Protein AF-A0A7J7BYH6-F1 (afdb_monomer)

Organism: Tripterygium wilfordii (NCBI:txid458696)

InterPro domains:
  IPR012984 PROCT domain [PF08084] (19-98)
  IPR027652 Pre-mRNA-processing-splicing factor 8 [PTHR11140] (19-98)

Foldseek 3Di:
DPPPPVVVVVVVVVVVPPDPPDDDDDDDDDPPDDDFDKAWPPAAPACPQVVVPDDPPDDTDIDTDDHDDNPDCSNHVVVVVVVVVVVVVVVPDDPDPPPPDPVVVPPPD

Solvent-accessible surface area (backbone atoms only — not comparable to full-atom values): 7621 Å² total; per-residue (Å²): 141,85,88,58,64,70,60,53,50,51,51,50,48,56,68,72,62,65,70,72,94,68,82,94,76,94,83,83,90,70,89,89,63,85,84,86,53,72,29,49,62,73,62,64,86,54,45,82,74,43,55,88,78,64,56,96,84,67,85,77,54,72,37,82,42,81,76,75,60,88,87,35,64,81,32,37,56,66,77,60,54,60,59,63,67,51,55,74,71,59,67,68,78,69,92,73,90,75,84,82,52,80,72,80,62,80,77,81,124

Sequence (109 aa):
MNGDISTRTREAILMVTFQHIYEKVQIVLSDRFLGFYMVPDNGPWNYNSMGVTHTVSMKYGVKLGTPREYYNEDHRPTHFLEFSNLEEVEAAKVDRDDTFTWSDYSGLD

Mean predicted aligned error: 15.51 Å

Secondary structure (DSSP, 8-state):
--SSHHHHHHHHHHHH----SS--------SSS----EEESSS-S--GGGGGG--TT----EEE-PPPPTT-GGG-HHHHHHHHHHHHHH-S---------GGGSTT--

Radius of gyration: 30.81 Å; Cα contacts (8 Å, |Δi|>4): 51; chains: 1; bounding box: 42×99×59 Å

pLDDT: mean 78.64, std 16.54, range [48.16, 97.5]

Nearest PDB structures (foldseek):
  8c6j-assembly1_A  TM=8.254E-01  e=2.364E-06  Homo sapiens
  7os2-assembly1_J  TM=8.254E-01  e=4.604E-06  Homo sapiens
  8rc0-assembly1_A  TM=8.267E-01  e=4.604E-06  Homo sapiens
  7dvq-assembly1_A  TM=8.366E-01  e=5.624E-06  Homo sapiens
  5z56-assembly1_A  TM=8.380E-01  e=6.426E-06  Homo sapiens

Structure (mmCIF, N/CA/C/O backbone):
data_AF-A0A7J7BYH6-F1
#
_entry.id   AF-A0A7J7BYH6-F1
#
loop_
_atom_site.group_PDB
_atom_site.id
_atom_site.type_symbol
_atom_site.label_atom_id
_atom_site.label_alt_id
_atom_site.label_comp_id
_atom_site.label_asym_id
_atom_site.label_entity_id
_atom_site.label_seq_id
_atom_site.pdbx_PDB_ins_code
_atom_site.Cartn_x
_atom_site.Cartn_y
_atom_site.Cartn_z
_atom_site.occupancy
_atom_site.B_iso_or_equiv
_atom_site.auth_seq_id
_atom_site.auth_comp_id
_atom_site.auth_asym_id
_atom_site.auth_atom_id
_atom_site.pdbx_PDB_model_num
ATOM 1 N N . MET A 1 1 ? 8.019 50.203 28.376 1.00 49.44 1 MET A N 1
ATOM 2 C CA . MET A 1 1 ? 8.226 48.757 28.139 1.00 49.44 1 MET A CA 1
ATOM 3 C C . MET A 1 1 ? 6.866 48.053 28.034 1.00 49.44 1 MET A C 1
ATOM 5 O O . MET A 1 1 ? 6.546 47.231 28.874 1.00 49.44 1 MET A O 1
ATOM 9 N N . ASN A 1 2 ? 6.041 48.385 27.030 1.00 48.16 2 ASN A N 1
ATOM 10 C CA . ASN A 1 2 ? 4.643 47.905 26.941 1.00 48.16 2 ASN A CA 1
ATOM 11 C C . ASN A 1 2 ? 4.377 47.059 25.678 1.00 48.16 2 ASN A C 1
ATOM 13 O O . ASN A 1 2 ? 3.245 46.961 25.221 1.00 48.16 2 ASN A O 1
ATOM 17 N N . GLY A 1 3 ? 5.424 46.485 25.081 1.00 56.84 3 GLY A N 1
ATOM 18 C CA . GLY A 1 3 ? 5.367 45.871 23.752 1.00 56.84 3 GLY A CA 1
ATOM 19 C C . GLY A 1 3 ? 5.120 44.364 23.695 1.00 56.84 3 GLY A C 1
ATOM 20 O O . GLY A 1 3 ? 5.307 43.814 22.622 1.00 56.84 3 GLY A O 1
ATOM 21 N N . ASP A 1 4 ? 4.753 43.681 24.788 1.00 57.34 4 ASP A N 1
ATOM 22 C CA . ASP A 1 4 ? 4.905 42.211 24.800 1.00 57.34 4 ASP A CA 1
ATOM 23 C C . ASP A 1 4 ? 3.776 41.403 25.467 1.00 57.34 4 ASP A C 1
ATOM 25 O O . ASP A 1 4 ? 3.871 40.189 25.614 1.00 57.34 4 ASP A O 1
ATOM 29 N N . ILE A 1 5 ? 2.666 42.040 25.857 1.00 57.28 5 ILE A N 1
ATOM 30 C CA . I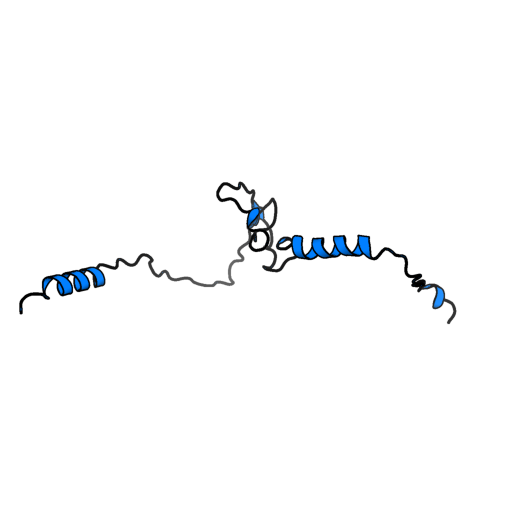LE A 1 5 ? 1.535 41.322 26.483 1.00 57.28 5 ILE A CA 1
ATOM 31 C C . ILE A 1 5 ? 0.570 40.772 25.418 1.00 57.28 5 ILE A C 1
ATOM 33 O O . ILE A 1 5 ? 0.087 39.650 25.539 1.00 57.28 5 ILE A O 1
ATOM 37 N N . SER A 1 6 ? 0.338 41.511 24.327 1.00 59.34 6 SER A N 1
ATOM 38 C CA . SER A 1 6 ? -0.559 41.096 23.232 1.00 59.34 6 SER A CA 1
ATOM 39 C C . SER A 1 6 ? -0.021 39.880 22.461 1.00 59.34 6 SER A C 1
ATOM 41 O O . SER A 1 6 ? -0.767 38.949 22.160 1.00 59.34 6 SER A O 1
ATOM 43 N N . THR A 1 7 ? 1.290 39.841 22.213 1.00 58.41 7 THR A N 1
ATOM 44 C CA . THR A 1 7 ? 1.972 38.759 21.486 1.00 58.41 7 THR A CA 1
ATOM 45 C C . THR A 1 7 ? 1.983 37.466 22.294 1.00 58.41 7 THR A C 1
ATOM 47 O O . THR A 1 7 ? 1.565 36.430 21.788 1.00 58.41 7 THR A O 1
ATOM 50 N N . ARG A 1 8 ? 2.323 37.540 23.589 1.00 58.75 8 ARG A N 1
ATOM 51 C CA . ARG A 1 8 ? 2.289 36.382 24.500 1.00 58.75 8 ARG A CA 1
ATOM 52 C C . ARG A 1 8 ? 0.883 35.836 24.712 1.00 58.75 8 ARG A C 1
ATOM 54 O O . ARG A 1 8 ? 0.711 34.629 24.812 1.00 58.75 8 ARG A O 1
ATOM 61 N N . THR A 1 9 ? -0.128 36.704 24.741 1.00 60.41 9 THR A N 1
ATOM 62 C CA . THR A 1 9 ? -1.529 36.270 24.858 1.00 60.41 9 THR A CA 1
ATOM 63 C C . THR A 1 9 ? -2.004 35.598 23.567 1.00 60.41 9 THR A C 1
ATOM 65 O O . THR A 1 9 ? -2.715 34.602 23.627 1.00 60.41 9 THR A O 1
ATOM 68 N N . ARG A 1 10 ? -1.568 36.075 22.393 1.00 58.84 10 ARG A N 1
ATOM 69 C CA . ARG A 1 10 ? -1.850 35.426 21.102 1.00 58.84 10 ARG A CA 1
ATOM 70 C C . ARG A 1 10 ? -1.146 34.081 20.944 1.00 58.84 10 ARG A C 1
ATOM 72 O O . ARG A 1 10 ? -1.795 33.143 20.498 1.00 58.84 10 ARG A O 1
ATOM 79 N N . GLU A 1 11 ? 0.122 33.970 21.335 1.00 60.09 11 GLU A N 1
ATOM 80 C CA . GLU A 1 11 ? 0.848 32.692 21.326 1.00 60.09 11 GLU A CA 1
ATOM 81 C C . GLU A 1 11 ? 0.272 31.705 22.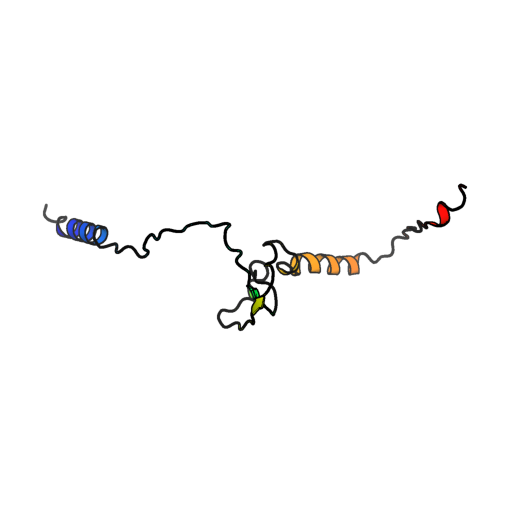346 1.00 60.09 11 GLU A C 1
ATOM 83 O O . GLU A 1 11 ? 0.075 30.541 22.014 1.00 60.09 11 GLU A O 1
ATOM 88 N N . ALA A 1 12 ? -0.099 32.165 23.545 1.00 57.00 12 ALA A N 1
ATOM 89 C CA . ALA A 1 12 ? -0.766 31.326 24.538 1.00 57.00 12 ALA A CA 1
ATOM 90 C C . ALA A 1 12 ? -2.151 30.855 24.062 1.00 57.00 12 ALA A C 1
ATOM 92 O O . ALA A 1 12 ? -2.485 29.689 24.240 1.00 57.00 12 ALA A O 1
ATOM 93 N N . ILE A 1 13 ? -2.941 31.712 23.401 1.00 57.31 13 ILE A N 1
ATOM 94 C CA . ILE A 1 13 ? -4.221 31.307 22.796 1.00 57.31 13 ILE A CA 1
ATOM 95 C C . ILE A 1 13 ? -3.989 30.299 21.662 1.00 57.31 13 ILE A C 1
ATOM 97 O 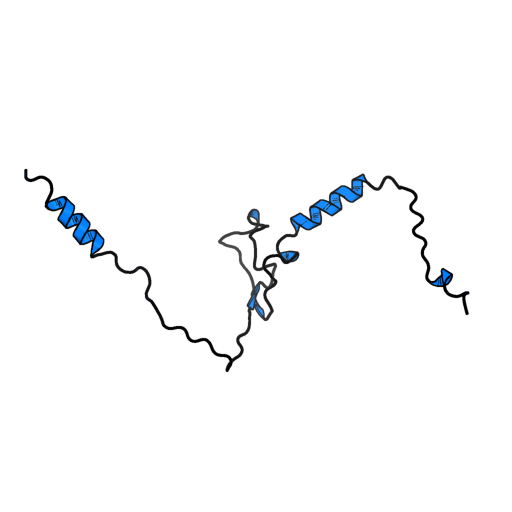O . ILE A 1 13 ? -4.684 29.293 21.630 1.00 57.31 13 ILE A O 1
ATOM 101 N N . LEU A 1 14 ? -2.989 30.503 20.797 1.00 58.47 14 LEU A N 1
ATOM 102 C CA . LEU A 1 14 ? -2.597 29.548 19.746 1.00 58.47 14 LEU A CA 1
ATOM 103 C C . LEU A 1 14 ? -2.126 28.196 20.304 1.00 58.47 14 LEU A C 1
ATOM 105 O O . LEU A 1 14 ? -2.416 27.160 19.710 1.00 58.47 14 LEU A O 1
ATOM 109 N N . MET A 1 15 ? -1.435 28.188 21.447 1.00 57.91 15 MET A N 1
ATOM 110 C CA . MET A 1 15 ? -1.036 26.952 22.130 1.00 57.91 15 MET A CA 1
ATOM 111 C C . MET A 1 15 ? -2.214 26.247 22.815 1.00 57.91 15 MET A C 1
ATOM 113 O O . MET A 1 15 ? -2.200 25.024 22.932 1.00 57.91 15 MET A O 1
ATOM 117 N N . VAL A 1 16 ? -3.247 26.987 23.232 1.00 59.09 16 VAL A N 1
ATOM 118 C CA . VAL A 1 16 ? -4.453 26.435 23.877 1.00 59.09 16 VAL A CA 1
ATOM 119 C C . VAL A 1 16 ? -5.517 26.004 22.853 1.00 59.09 16 VAL A C 1
ATOM 121 O O . VAL A 1 16 ? -6.318 25.122 23.150 1.00 59.09 16 VAL A O 1
ATOM 124 N N . THR A 1 17 ? -5.513 26.550 21.631 1.00 55.94 17 THR A N 1
ATOM 125 C CA . THR A 1 17 ? -6.475 26.215 20.561 1.00 55.94 17 THR A CA 1
ATOM 126 C C . THR A 1 17 ? -5.936 25.264 19.491 1.00 55.94 17 THR A C 1
ATOM 128 O O . THR A 1 17 ? -6.559 25.133 18.434 1.00 55.94 17 THR A O 1
ATOM 131 N N . PHE A 1 18 ? -4.840 24.536 19.744 1.00 57.84 18 PHE A N 1
ATOM 132 C CA . PHE A 1 18 ? -4.471 23.399 18.894 1.00 57.84 18 PHE A CA 1
ATOM 133 C C . PHE A 1 18 ? -5.442 22.234 19.147 1.00 57.84 18 PHE A C 1
ATOM 135 O O . PHE A 1 18 ? -5.164 21.267 19.864 1.00 57.84 18 PHE A O 1
ATOM 142 N N . GLN A 1 19 ? -6.638 22.378 18.575 1.00 61.91 19 GLN A N 1
ATOM 143 C CA . GLN A 1 19 ? -7.645 21.340 18.469 1.00 61.91 19 GLN A CA 1
ATOM 144 C C . GLN A 1 19 ?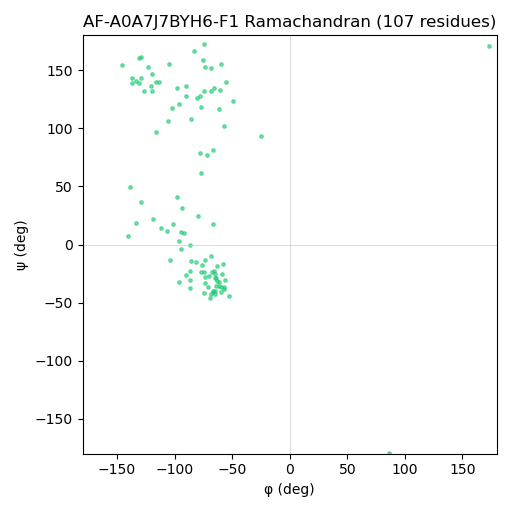 -6.953 20.093 17.920 1.00 61.91 19 GLN A C 1
ATOM 146 O O . GLN A 1 19 ? -6.309 20.139 16.872 1.00 61.91 19 GLN A O 1
ATOM 151 N N . HIS A 1 20 ? -7.036 18.988 18.652 1.00 68.00 20 HIS A N 1
ATOM 152 C CA . HIS A 1 20 ? -6.422 17.747 18.210 1.00 68.00 20 HIS A CA 1
ATOM 153 C C . HIS A 1 20 ? -7.070 17.333 16.881 1.00 68.00 20 HIS A C 1
ATOM 155 O O . HIS A 1 20 ? -8.271 17.086 16.819 1.00 68.00 20 HIS A O 1
ATOM 161 N N . ILE A 1 21 ? -6.272 17.292 15.809 1.00 86.38 21 ILE A N 1
ATOM 162 C CA . ILE A 1 21 ? -6.706 16.933 14.442 1.00 86.38 21 ILE A CA 1
ATOM 163 C C . ILE A 1 21 ? -7.093 15.437 14.361 1.00 86.38 21 ILE A C 1
ATOM 165 O O . ILE A 1 21 ? -7.661 14.979 13.374 1.00 86.38 21 ILE A O 1
ATOM 169 N N . TYR A 1 22 ? -6.803 14.669 15.414 1.00 87.62 22 TYR A N 1
ATOM 170 C CA . TYR A 1 22 ? -7.082 13.245 15.539 1.00 87.62 22 TYR A CA 1
ATOM 171 C C . TYR A 1 22 ? -7.430 12.881 16.988 1.00 87.62 22 TYR A C 1
ATOM 173 O O . TYR A 1 22 ? -6.979 13.527 17.935 1.00 87.62 22 TYR A O 1
ATOM 181 N N . GLU A 1 23 ? -8.193 11.804 17.158 1.00 90.38 23 GLU A N 1
ATOM 182 C CA . GLU A 1 23 ? -8.593 11.260 18.457 1.00 90.38 23 GLU A CA 1
ATOM 183 C C . GLU A 1 23 ? -7.999 9.858 18.646 1.00 90.38 23 GLU A C 1
ATOM 185 O O . GLU A 1 23 ? -7.934 9.061 17.708 1.00 90.38 23 GLU A O 1
ATOM 190 N N . LYS A 1 24 ? -7.535 9.547 19.863 1.00 90.56 24 LYS A N 1
ATOM 191 C CA . LYS A 1 24 ? -7.033 8.208 20.190 1.00 90.56 24 LYS A CA 1
ATOM 192 C C . LYS A 1 24 ? -8.208 7.265 20.427 1.00 90.56 24 LYS A C 1
ATOM 194 O O . LYS A 1 24 ? -9.040 7.528 21.286 1.00 90.56 24 LYS A O 1
ATOM 199 N N . VAL A 1 25 ? -8.209 6.130 19.736 1.00 94.94 25 VAL A N 1
ATOM 200 C CA . VAL A 1 25 ? -9.216 5.072 19.887 1.00 94.94 25 VAL A CA 1
ATOM 201 C C . VAL A 1 25 ? -8.533 3.774 20.317 1.00 94.94 25 VAL A C 1
ATOM 203 O O . VAL A 1 25 ? -7.388 3.508 19.950 1.00 94.94 25 VAL A O 1
ATOM 206 N N . GLN A 1 26 ? -9.225 2.965 21.118 1.00 95.94 26 GLN A N 1
ATOM 207 C CA . GLN A 1 26 ? -8.745 1.649 21.533 1.00 95.94 26 GLN A CA 1
ATOM 208 C C . GLN A 1 26 ? -8.861 0.636 20.384 1.00 95.94 26 GLN A C 1
ATOM 210 O O . GLN A 1 26 ? -9.919 0.499 19.776 1.00 95.94 26 GLN A O 1
ATOM 215 N N . ILE A 1 27 ? -7.790 -0.119 20.131 1.00 96.75 27 ILE A N 1
ATOM 216 C CA . ILE A 1 27 ? -7.750 -1.218 19.155 1.00 96.75 27 ILE A CA 1
ATOM 217 C C . ILE A 1 27 ? -7.392 -2.508 19.897 1.00 96.75 27 ILE A C 1
ATOM 219 O O . ILE A 1 27 ? -6.498 -2.510 20.744 1.00 96.75 27 ILE A O 1
ATOM 223 N N . VAL A 1 28 ? -8.091 -3.602 19.584 1.00 97.00 28 VAL A N 1
ATOM 224 C CA . VAL A 1 28 ? -7.855 -4.934 20.161 1.00 97.00 28 VAL A CA 1
ATOM 225 C C . VAL A 1 28 ? -7.490 -5.903 19.042 1.00 97.00 28 VAL A C 1
ATOM 227 O O . VAL A 1 28 ? -8.169 -5.956 18.020 1.00 97.00 28 VAL A O 1
ATOM 230 N N . LEU A 1 29 ? -6.426 -6.679 19.245 1.00 96.44 29 LEU A N 1
ATOM 231 C CA . LEU A 1 29 ? -6.035 -7.764 18.349 1.00 96.44 29 LEU A CA 1
ATOM 232 C C . LEU A 1 29 ? -6.718 -9.058 18.794 1.00 96.44 29 LEU A C 1
ATOM 234 O O . LEU A 1 29 ? -6.770 -9.356 19.988 1.00 96.44 29 LEU A O 1
ATOM 238 N N . SER A 1 30 ? -7.250 -9.816 17.840 1.00 96.56 30 SER A N 1
ATOM 239 C CA . SER A 1 30 ? -7.938 -11.073 18.114 1.00 96.56 30 SER A CA 1
ATOM 240 C C . SER A 1 30 ? -7.532 -12.144 17.114 1.00 96.56 30 SER A C 1
ATOM 242 O O . SER A 1 30 ? -7.438 -11.884 15.920 1.00 96.56 30 SER A O 1
ATOM 244 N N . ASP A 1 31 ? -7.342 -13.350 17.629 1.00 96.62 31 ASP A N 1
ATOM 245 C CA . ASP A 1 31 ? -7.140 -14.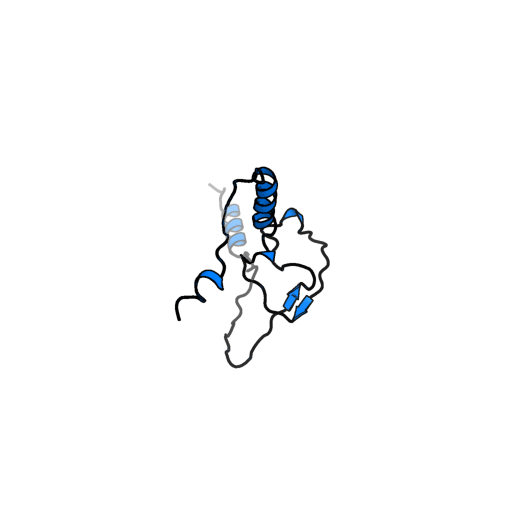602 16.901 1.00 96.62 31 ASP A CA 1
ATOM 246 C C . ASP A 1 31 ? -8.451 -15.389 16.703 1.00 96.62 31 ASP A C 1
ATOM 248 O O . ASP A 1 31 ? -8.463 -16.427 16.046 1.00 96.62 31 ASP A O 1
ATOM 252 N N . ARG A 1 32 ? -9.573 -14.903 17.256 1.00 97.25 32 ARG A N 1
ATOM 253 C CA . ARG A 1 32 ? -10.870 -15.604 17.235 1.00 97.25 32 ARG A CA 1
ATOM 254 C C . ARG A 1 32 ? -11.561 -15.572 15.876 1.00 97.25 32 ARG A C 1
ATOM 256 O O . ARG A 1 32 ? -12.416 -16.412 15.612 1.00 97.25 32 ARG A O 1
ATOM 263 N N . PHE A 1 33 ? -11.230 -14.591 15.042 1.00 95.56 33 PHE A N 1
ATOM 264 C CA . PHE A 1 33 ? -11.828 -14.398 13.726 1.00 95.56 33 PHE A CA 1
ATOM 265 C C . PHE A 1 33 ? -10.731 -14.197 12.689 1.00 95.56 33 PHE A C 1
ATOM 267 O O . PHE A 1 33 ? -9.768 -13.473 12.936 1.00 95.56 33 PHE A O 1
ATOM 274 N N . LEU A 1 34 ? -10.901 -14.805 11.515 1.00 95.19 34 LEU A N 1
ATOM 275 C CA . LEU A 1 34 ? -10.013 -14.588 10.380 1.00 95.19 34 LEU A CA 1
ATOM 276 C C . LEU A 1 34 ? -10.620 -13.532 9.458 1.00 95.19 34 LEU A C 1
ATOM 278 O O . LEU A 1 34 ? -11.723 -13.702 8.938 1.00 95.19 34 LEU A O 1
ATOM 282 N N . GLY A 1 35 ? -9.881 -12.444 9.256 1.00 95.50 35 GLY A N 1
ATOM 283 C CA . GLY A 1 35 ? -10.160 -11.494 8.187 1.00 95.50 35 GLY A CA 1
ATOM 284 C C . GLY A 1 35 ? -9.758 -12.052 6.821 1.00 95.50 35 GLY A C 1
ATOM 285 O O . GLY A 1 35 ? -9.107 -13.090 6.711 1.00 95.50 35 GLY A O 1
ATOM 286 N N . PHE A 1 36 ? -10.121 -11.328 5.770 1.00 96.56 36 PHE A N 1
ATOM 287 C CA . PHE A 1 36 ? -9.692 -11.609 4.406 1.00 96.56 36 PHE A CA 1
ATOM 288 C C . PHE A 1 36 ? -9.127 -10.342 3.769 1.00 96.56 36 PHE A C 1
ATOM 290 O O . PHE A 1 36 ? -9.393 -9.227 4.220 1.00 96.56 36 PHE A O 1
ATOM 297 N N . TYR A 1 37 ? -8.361 -10.529 2.699 1.00 97.50 37 TYR A N 1
ATOM 298 C CA . TYR A 1 37 ? -7.813 -9.438 1.911 1.00 97.50 37 TYR A CA 1
ATOM 299 C C . TYR A 1 37 ? -8.559 -9.284 0.592 1.00 97.50 37 TYR A C 1
ATOM 301 O O . TYR A 1 37 ? -9.167 -10.213 0.050 1.00 97.50 37 TYR A O 1
ATOM 309 N N . MET A 1 38 ? -8.483 -8.067 0.082 1.00 96.69 38 MET A N 1
ATOM 310 C CA . MET A 1 38 ? -9.000 -7.673 -1.207 1.00 96.69 38 MET A CA 1
ATOM 311 C C . MET A 1 38 ? -7.866 -7.004 -1.977 1.00 96.69 38 MET A C 1
ATOM 313 O O . MET A 1 38 ? -7.154 -6.162 -1.428 1.00 96.69 38 MET A O 1
ATOM 317 N N . VAL A 1 39 ? -7.681 -7.403 -3.230 1.00 96.69 39 VAL A N 1
ATOM 318 C CA . VAL A 1 39 ? -6.601 -6.930 -4.101 1.00 96.69 39 VAL A CA 1
ATOM 319 C C . VAL A 1 39 ? -7.186 -6.320 -5.373 1.00 96.69 39 VAL A C 1
ATOM 321 O O . VAL A 1 39 ? -8.289 -6.711 -5.772 1.00 96.69 39 VAL A O 1
ATOM 324 N N . PRO A 1 40 ? -6.490 -5.374 -6.026 1.00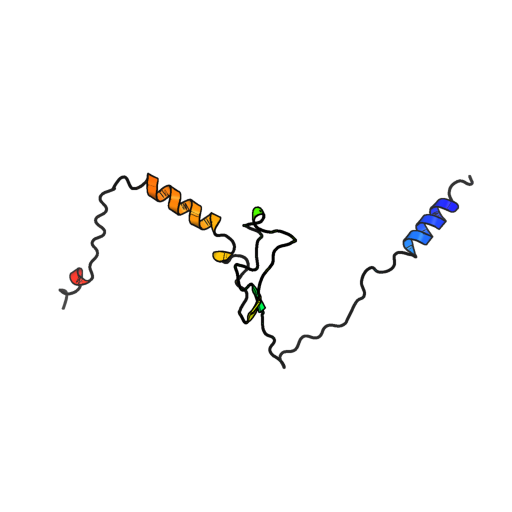 96.31 40 PRO A N 1
ATOM 325 C CA . PRO A 1 40 ? -6.923 -4.854 -7.316 1.00 96.31 40 PRO A CA 1
ATOM 326 C C . PRO A 1 40 ? -7.109 -5.987 -8.329 1.00 96.31 40 PRO A C 1
ATOM 328 O O . PRO A 1 40 ? -6.338 -6.949 -8.362 1.00 96.31 40 PRO A O 1
ATOM 331 N N . ASP A 1 41 ? -8.157 -5.896 -9.143 1.00 93.94 41 ASP A N 1
ATOM 332 C CA . ASP A 1 41 ? -8.416 -6.906 -10.170 1.00 93.94 41 ASP A CA 1
ATOM 333 C C . ASP A 1 41 ? -7.444 -6.763 -11.349 1.00 93.94 41 ASP A C 1
ATOM 335 O O . ASP A 1 41 ? -6.869 -7.751 -11.812 1.00 93.94 41 ASP A O 1
ATOM 339 N N . ASN A 1 42 ? -7.199 -5.510 -11.747 1.00 84.56 42 ASN A N 1
ATOM 340 C CA . ASN A 1 42 ? -6.265 -5.131 -12.797 1.00 84.56 42 ASN A CA 1
ATOM 341 C C . ASN A 1 42 ? -4.994 -4.524 -12.199 1.00 84.56 42 ASN A C 1
ATOM 343 O O . ASN A 1 42 ? -4.981 -3.366 -11.779 1.00 84.56 42 ASN A O 1
ATOM 347 N N . GLY A 1 43 ? -3.919 -5.306 -12.238 1.00 85.62 43 GLY A N 1
ATOM 348 C CA . GLY A 1 43 ? -2.578 -4.851 -11.901 1.00 85.62 43 GLY A CA 1
ATOM 349 C C . GLY A 1 43 ? -2.237 -4.919 -10.410 1.00 85.62 43 GLY A C 1
ATOM 350 O O . GLY A 1 43 ? -3.030 -5.377 -9.584 1.00 85.62 43 GLY A O 1
ATOM 351 N N . PRO A 1 44 ? -1.015 -4.503 -10.063 1.00 92.75 44 PRO A N 1
ATOM 352 C CA . PRO A 1 44 ? -0.528 -4.563 -8.699 1.00 92.75 44 PRO A CA 1
ATOM 353 C C . PRO A 1 44 ? -1.138 -3.473 -7.823 1.00 92.75 44 PRO A C 1
ATOM 355 O O . PRO A 1 44 ? -1.572 -2.427 -8.297 1.00 92.75 44 PRO A O 1
ATOM 358 N N . TRP A 1 45 ? -1.121 -3.693 -6.511 1.00 94.44 45 TRP A N 1
ATOM 359 C CA . TRP A 1 45 ? -1.508 -2.659 -5.550 1.00 94.44 45 TRP A CA 1
ATOM 360 C C . TRP A 1 45 ? -0.402 -1.613 -5.348 1.00 94.44 45 TRP A C 1
ATOM 362 O O . TRP A 1 45 ? -0.687 -0.486 -4.948 1.00 94.44 45 TRP A O 1
ATOM 372 N N . ASN A 1 46 ? 0.856 -1.974 -5.621 1.00 95.38 46 ASN A N 1
ATOM 373 C CA . ASN A 1 46 ? 2.018 -1.123 -5.402 1.00 95.38 46 ASN A CA 1
ATOM 374 C C . ASN A 1 46 ? 2.512 -0.498 -6.713 1.00 95.38 46 ASN A C 1
ATOM 376 O O . ASN A 1 46 ? 2.993 -1.198 -7.601 1.00 95.38 46 ASN A O 1
ATOM 380 N N . TYR A 1 47 ? 2.463 0.832 -6.784 1.00 93.69 47 TYR A N 1
ATOM 381 C CA . TYR A 1 47 ? 2.928 1.620 -7.928 1.00 93.69 47 TYR A CA 1
ATOM 382 C C . TYR A 1 47 ? 4.245 2.365 -7.660 1.00 93.69 47 TYR A C 1
ATOM 384 O O . TYR A 1 47 ? 4.640 3.207 -8.462 1.00 93.69 47 TYR A O 1
ATOM 392 N N . ASN A 1 48 ? 4.959 2.075 -6.565 1.00 93.50 48 ASN A N 1
ATOM 393 C CA . ASN A 1 48 ? 6.155 2.834 -6.182 1.00 93.50 48 ASN A CA 1
ATOM 394 C C . ASN A 1 48 ? 7.262 2.807 -7.256 1.00 93.50 48 ASN A C 1
ATOM 396 O O . ASN A 1 48 ? 7.854 3.839 -7.553 1.00 93.50 48 ASN A O 1
ATOM 400 N N . SER A 1 49 ? 7.498 1.656 -7.896 1.00 88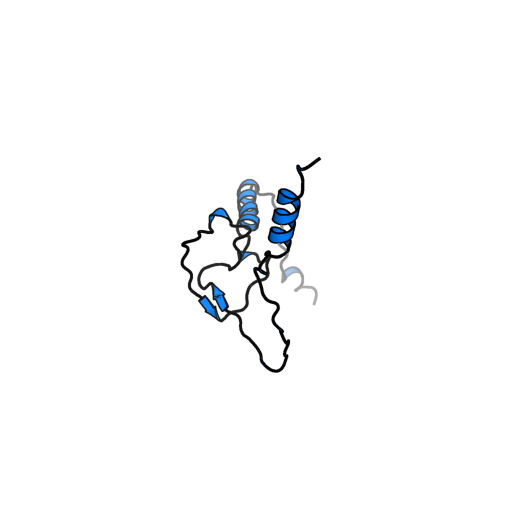.00 49 SER A N 1
ATOM 401 C CA . SER A 1 49 ? 8.462 1.529 -9.006 1.00 88.00 49 SER A CA 1
ATOM 402 C C . SER A 1 49 ? 7.862 1.849 -10.385 1.00 88.00 49 SER A C 1
ATOM 404 O O . SER A 1 49 ? 8.570 1.792 -11.385 1.00 88.00 49 SER A O 1
ATOM 406 N N . MET A 1 50 ? 6.572 2.197 -10.450 1.00 88.94 50 MET A N 1
ATOM 407 C CA . MET A 1 50 ? 5.827 2.534 -11.672 1.00 88.94 50 MET A CA 1
ATOM 408 C C . MET A 1 50 ? 5.084 3.871 -11.520 1.00 88.94 50 MET A C 1
ATOM 410 O O . MET A 1 50 ? 3.971 4.036 -12.022 1.00 88.94 50 MET A O 1
ATOM 414 N N . GLY A 1 51 ? 5.689 4.840 -10.825 1.00 85.94 51 GLY A N 1
ATOM 415 C CA . GLY A 1 51 ? 5.007 6.062 -10.378 1.00 85.94 51 GLY A CA 1
ATOM 416 C C . GLY A 1 51 ? 4.333 6.879 -11.488 1.00 85.94 51 GLY A C 1
ATOM 417 O O . GLY A 1 51 ? 3.282 7.464 -11.256 1.00 85.94 51 GLY A O 1
ATOM 418 N N . VAL A 1 52 ? 4.873 6.856 -12.713 1.00 88.00 52 VAL A N 1
ATOM 419 C CA . VAL A 1 52 ? 4.296 7.552 -13.885 1.00 88.00 52 VAL A CA 1
ATOM 420 C C . VAL A 1 52 ? 2.927 6.989 -14.286 1.00 88.00 52 VAL A C 1
ATOM 422 O O . VAL A 1 52 ? 2.091 7.713 -14.819 1.00 88.00 52 VAL A O 1
ATOM 425 N N . THR A 1 53 ? 2.677 5.704 -14.029 1.00 87.56 53 THR A N 1
ATOM 426 C CA . THR A 1 53 ? 1.416 5.039 -14.401 1.00 87.56 53 THR A CA 1
ATOM 427 C C . THR A 1 53 ? 0.287 5.297 -13.399 1.00 87.56 53 THR A C 1
ATOM 429 O O . THR A 1 53 ? -0.882 5.089 -13.723 1.00 87.56 53 THR A O 1
ATOM 432 N N . HIS A 1 54 ? 0.606 5.790 -12.197 1.00 92.06 54 HIS A N 1
ATOM 433 C CA . HIS A 1 54 ? -0.389 6.082 -11.174 1.00 92.06 54 HIS A CA 1
ATOM 434 C C . HIS A 1 54 ? -1.074 7.429 -11.435 1.00 92.06 54 HIS A C 1
ATOM 436 O O . HIS A 1 54 ? -0.431 8.476 -11.519 1.00 92.06 54 HIS A O 1
ATOM 442 N N . THR A 1 55 ? -2.406 7.418 -11.496 1.00 92.00 55 THR A N 1
ATOM 443 C CA . THR A 1 55 ? -3.220 8.627 -11.676 1.00 92.00 55 THR A CA 1
ATOM 444 C C . THR A 1 55 ? -4.324 8.699 -10.625 1.00 92.00 55 THR A C 1
ATOM 446 O O . THR A 1 55 ? -4.912 7.689 -10.249 1.00 92.00 55 THR A O 1
ATOM 449 N N . VAL A 1 56 ? -4.636 9.911 -10.152 1.00 92.62 56 VAL A N 1
ATOM 450 C CA . VAL A 1 56 ? -5.635 10.132 -9.084 1.00 92.62 56 VAL A CA 1
ATOM 451 C C . VAL A 1 56 ? -7.041 9.690 -9.508 1.00 92.62 56 VAL A C 1
ATOM 453 O O . VAL A 1 56 ? -7.830 9.243 -8.683 1.00 92.62 56 VAL A O 1
ATOM 456 N N . SER A 1 57 ? -7.360 9.798 -10.798 1.00 93.69 57 SER A N 1
ATOM 457 C CA . SER A 1 57 ? -8.659 9.430 -11.371 1.00 93.69 57 SER A CA 1
ATOM 458 C C . SER A 1 57 ? -8.725 7.984 -11.883 1.00 93.69 57 SER A C 1
ATOM 460 O O . SER A 1 57 ? -9.698 7.618 -12.551 1.00 93.69 57 SER A O 1
ATOM 462 N N . MET A 1 58 ? -7.713 7.158 -11.592 1.00 92.12 58 MET A N 1
ATOM 463 C CA . MET A 1 58 ? -7.657 5.764 -12.026 1.00 92.12 58 MET A CA 1
ATOM 464 C C . MET A 1 58 ? -8.839 4.961 -11.471 1.00 92.12 58 MET A C 1
ATOM 466 O O . MET A 1 58 ? -9.145 5.004 -10.280 1.00 92.12 58 MET A O 1
ATOM 470 N N . LYS A 1 59 ? -9.487 4.181 -12.340 1.00 92.75 59 LYS A N 1
ATOM 471 C CA . LYS A 1 59 ? -10.534 3.231 -11.949 1.00 92.75 59 LYS A CA 1
ATOM 472 C C . LYS A 1 59 ? -9.930 1.840 -11.825 1.00 92.75 59 LYS A C 1
ATOM 474 O O . LYS A 1 59 ? -9.212 1.407 -12.720 1.00 92.75 59 LYS A O 1
ATOM 479 N N . TYR A 1 60 ? -10.265 1.135 -10.752 1.00 93.88 60 TYR A N 1
ATOM 480 C CA . TYR A 1 60 ? -9.838 -0.241 -10.524 1.00 93.88 60 TYR A CA 1
ATOM 481 C C . TYR A 1 60 ? -11.003 -1.076 -9.990 1.00 93.88 60 TYR A C 1
ATOM 483 O O . TYR A 1 60 ? -11.839 -0.590 -9.227 1.00 93.88 60 TYR A O 1
ATOM 491 N N . GLY A 1 61 ? -11.067 -2.332 -10.428 1.00 95.31 61 GLY A N 1
ATOM 492 C CA . GLY A 1 61 ? -11.886 -3.360 -9.789 1.00 95.31 61 GLY A CA 1
ATOM 493 C C . GLY A 1 61 ? -11.147 -3.964 -8.598 1.00 95.31 61 GLY A C 1
ATOM 494 O O . GLY A 1 61 ? -9.939 -3.773 -8.449 1.00 95.31 61 GLY A O 1
ATOM 495 N N . VAL A 1 62 ? -11.860 -4.710 -7.760 1.00 96.88 62 VAL A N 1
ATOM 496 C CA . VAL A 1 62 ? -11.298 -5.386 -6.588 1.00 96.88 62 VAL A CA 1
ATOM 497 C C . VAL A 1 62 ? -11.806 -6.823 -6.552 1.00 96.88 62 VAL A C 1
ATOM 499 O O . VAL A 1 62 ? -12.978 -7.072 -6.832 1.00 96.88 62 VAL A O 1
ATOM 502 N N . LYS A 1 63 ? -10.932 -7.760 -6.183 1.00 96.38 63 LYS A N 1
ATOM 503 C CA . LYS A 1 63 ? -11.251 -9.181 -5.995 1.00 96.38 63 LYS A CA 1
ATOM 504 C C . LYS A 1 63 ? -10.715 -9.700 -4.665 1.00 96.38 63 LYS A C 1
ATOM 506 O O . LYS A 1 63 ? -9.803 -9.118 -4.081 1.00 96.38 63 LYS A O 1
ATOM 511 N N . LEU A 1 64 ? -11.264 -10.818 -4.196 1.00 97.25 64 LEU A N 1
ATOM 512 C CA . LEU A 1 64 ? -10.697 -11.556 -3.068 1.00 97.25 64 LEU A CA 1
ATOM 513 C C . LEU A 1 64 ? -9.357 -12.171 -3.478 1.00 97.25 64 LEU A C 1
ATOM 515 O O . LEU A 1 64 ? -9.254 -12.794 -4.535 1.00 97.25 64 LEU A O 1
ATOM 519 N N . GLY A 1 65 ? -8.336 -12.003 -2.644 1.00 95.50 65 GLY A N 1
ATOM 520 C CA . GLY A 1 65 ? -7.009 -12.542 -2.918 1.00 95.50 65 GLY A CA 1
ATOM 521 C C . GLY A 1 65 ? -5.974 -12.079 -1.905 1.00 95.50 65 GLY A C 1
ATOM 522 O O . GLY A 1 65 ? -6.242 -11.198 -1.093 1.00 95.50 65 GLY A O 1
ATOM 523 N N . THR A 1 66 ? -4.786 -12.671 -1.963 1.00 95.38 66 THR A N 1
ATOM 524 C CA . THR A 1 66 ? -3.670 -12.338 -1.070 1.00 95.38 66 THR A CA 1
ATOM 525 C C . THR A 1 66 ? -2.820 -11.225 -1.687 1.00 95.38 66 THR A C 1
ATOM 527 O O . THR A 1 66 ? -2.403 -11.365 -2.841 1.00 95.38 66 THR A O 1
ATOM 530 N N . PRO A 1 67 ? -2.538 -10.121 -0.970 1.00 96.25 67 PRO A N 1
ATOM 531 C CA . PRO A 1 67 ? -1.681 -9.064 -1.486 1.00 96.25 67 PRO A CA 1
ATOM 532 C C . PRO A 1 67 ? -0.260 -9.591 -1.665 1.00 96.25 67 PRO A C 1
ATOM 534 O O . PRO A 1 67 ? 0.293 -10.252 -0.788 1.00 96.25 67 PRO A O 1
ATOM 537 N N . ARG A 1 68 ? 0.342 -9.282 -2.813 1.00 94.88 68 ARG A N 1
ATOM 538 C CA . AR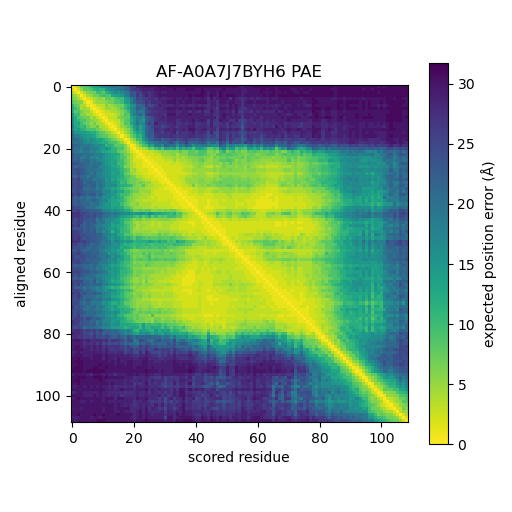G A 1 68 ? 1.743 -9.613 -3.073 1.00 94.88 68 ARG A CA 1
ATOM 539 C C . ARG A 1 68 ? 2.665 -8.781 -2.186 1.00 94.88 68 ARG A C 1
ATOM 541 O O . ARG A 1 68 ? 2.332 -7.653 -1.824 1.00 94.88 68 ARG A O 1
ATOM 548 N N . GLU A 1 69 ? 3.836 -9.324 -1.876 1.00 96.19 69 GLU A N 1
ATOM 549 C CA . GLU A 1 69 ? 4.866 -8.634 -1.099 1.00 96.19 69 GLU A CA 1
ATOM 550 C C . GLU A 1 69 ? 5.323 -7.339 -1.776 1.00 96.19 69 GLU A C 1
ATOM 552 O O . GLU A 1 69 ? 5.248 -7.195 -2.996 1.00 96.19 69 GLU A O 1
ATOM 557 N N . TYR A 1 70 ? 5.845 -6.393 -0.992 1.00 95.25 70 TYR A N 1
ATOM 558 C CA . TYR A 1 70 ? 6.245 -5.077 -1.496 1.00 95.25 70 TYR A CA 1
ATOM 559 C C . TYR A 1 70 ? 7.202 -5.168 -2.696 1.00 95.25 70 TYR A C 1
ATOM 561 O O . TYR A 1 70 ? 6.980 -4.499 -3.704 1.00 95.25 70 TYR A O 1
ATOM 569 N N . TYR A 1 71 ? 8.195 -6.056 -2.614 1.00 93.81 71 TYR A N 1
ATOM 570 C CA . TYR A 1 71 ? 9.185 -6.337 -3.653 1.00 93.81 71 TYR A CA 1
ATOM 571 C C . TYR A 1 71 ? 8.810 -7.573 -4.481 1.00 93.81 71 TYR A C 1
ATOM 573 O O . TYR A 1 71 ? 9.675 -8.381 -4.820 1.00 93.81 71 TYR A O 1
ATOM 581 N N . ASN A 1 72 ? 7.542 -7.751 -4.825 1.00 93.69 72 ASN A N 1
ATOM 582 C CA . ASN A 1 72 ? 7.188 -8.727 -5.842 1.00 93.69 72 ASN A CA 1
ATOM 583 C C . ASN A 1 72 ? 7.574 -8.224 -7.248 1.00 93.69 72 ASN A C 1
ATOM 585 O O . ASN A 1 72 ? 7.654 -7.018 -7.482 1.00 93.69 72 ASN A O 1
ATOM 589 N N . GLU A 1 73 ? 7.832 -9.142 -8.177 1.00 91.62 73 GLU A N 1
ATOM 590 C CA . GLU A 1 73 ? 8.207 -8.821 -9.557 1.00 91.62 73 GLU A CA 1
ATOM 591 C C . GLU A 1 73 ? 7.148 -8.010 -10.311 1.00 91.62 73 GLU A C 1
ATOM 593 O O . GLU A 1 73 ? 7.503 -7.044 -10.989 1.00 91.62 73 GLU A O 1
ATOM 598 N N . ASP A 1 74 ? 5.864 -8.289 -10.065 1.00 90.81 74 ASP A N 1
ATOM 599 C CA . ASP A 1 74 ? 4.729 -7.553 -10.638 1.00 90.81 74 ASP A CA 1
ATOM 600 C C . ASP A 1 74 ? 4.766 -6.057 -10.283 1.00 90.81 74 ASP A C 1
ATOM 602 O O . ASP A 1 74 ? 4.200 -5.229 -10.991 1.00 90.81 74 ASP A O 1
ATOM 606 N N . HIS A 1 75 ? 5.420 -5.691 -9.173 1.00 93.44 75 HIS A N 1
ATOM 607 C CA . HIS A 1 75 ? 5.530 -4.304 -8.713 1.00 93.44 75 HIS A CA 1
ATOM 608 C C . HIS A 1 75 ? 6.698 -3.555 -9.366 1.00 93.44 75 HIS A C 1
ATOM 610 O O . HIS A 1 75 ? 6.763 -2.331 -9.258 1.00 93.44 75 HIS A O 1
ATOM 616 N N . ARG A 1 76 ? 7.633 -4.263 -10.018 1.00 91.88 76 ARG A N 1
ATOM 617 C CA . ARG A 1 76 ? 8.880 -3.709 -10.577 1.00 91.88 76 ARG A CA 1
ATOM 618 C C . ARG A 1 76 ? 9.226 -4.275 -11.970 1.00 91.88 76 ARG A C 1
ATOM 620 O O . ARG A 1 76 ? 10.375 -4.666 -12.181 1.00 91.88 76 ARG A O 1
ATOM 627 N N . PRO A 1 77 ? 8.290 -4.286 -12.937 1.00 88.25 77 PRO A N 1
ATOM 628 C CA . PRO A 1 77 ? 8.501 -4.924 -14.239 1.00 88.25 77 PRO A CA 1
ATOM 629 C C . PRO A 1 77 ? 9.725 -4.376 -14.989 1.00 88.25 77 PRO A C 1
ATOM 631 O O . PRO A 1 77 ? 10.469 -5.146 -15.587 1.00 88.25 77 PRO A O 1
ATOM 634 N N . THR A 1 78 ? 10.007 -3.072 -14.888 1.00 85.56 78 THR A N 1
ATOM 635 C CA . THR A 1 78 ? 11.161 -2.436 -15.548 1.00 85.56 78 THR A CA 1
ATOM 636 C C . THR A 1 78 ? 12.499 -3.075 -15.168 1.00 85.56 78 THR A C 1
ATOM 638 O O . THR A 1 78 ? 13.331 -3.288 -16.039 1.00 85.56 78 THR A O 1
ATOM 641 N N . HIS A 1 79 ? 12.680 -3.471 -13.902 1.00 84.50 79 HIS A N 1
ATOM 642 C CA . HIS A 1 79 ? 13.946 -4.053 -13.435 1.00 84.50 79 HIS A CA 1
ATOM 643 C C . HIS A 1 79 ? 14.244 -5.411 -14.083 1.00 84.50 79 HIS A C 1
ATOM 645 O O . HIS A 1 79 ? 15.390 -5.838 -14.102 1.00 84.50 79 HIS A O 1
ATOM 651 N N . PHE A 1 80 ? 13.220 -6.107 -14.581 1.00 81.31 80 PHE A N 1
ATOM 652 C CA . PHE A 1 80 ? 13.380 -7.396 -15.252 1.00 81.31 80 PHE A CA 1
ATOM 653 C C . PHE A 1 80 ? 13.453 -7.250 -16.770 1.00 81.31 80 PHE A C 1
ATOM 655 O O . PHE A 1 80 ? 14.175 -8.002 -17.417 1.00 81.31 80 PHE A O 1
ATOM 662 N N . LEU A 1 81 ? 12.753 -6.262 -17.334 1.00 78.00 81 LEU A N 1
ATOM 663 C 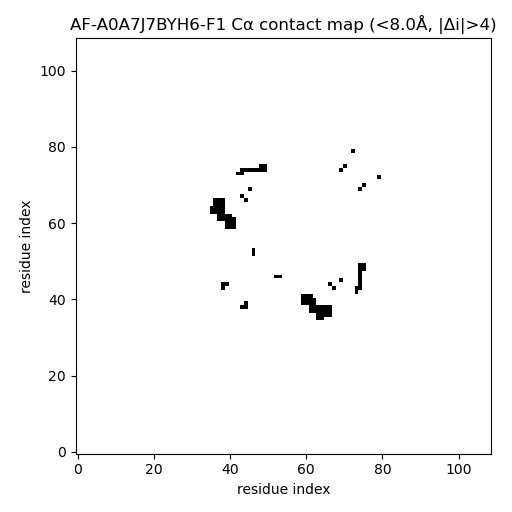CA . LEU A 1 81 ? 12.764 -5.995 -18.774 1.00 78.00 81 LEU A CA 1
ATOM 664 C C . LEU A 1 81 ? 14.109 -5.434 -19.265 1.00 78.00 81 LEU A C 1
ATOM 666 O O . LEU A 1 81 ? 14.475 -5.657 -20.415 1.00 78.00 81 LEU A O 1
ATOM 670 N N . GLU A 1 82 ? 14.870 -4.747 -18.409 1.00 69.25 82 GLU A N 1
ATOM 671 C CA . GLU A 1 82 ? 16.188 -4.196 -18.767 1.00 69.25 82 GLU A CA 1
ATOM 672 C C . GLU A 1 82 ? 17.215 -5.273 -19.163 1.00 69.25 82 GLU A C 1
ATOM 674 O O . GLU A 1 82 ? 18.034 -5.035 -20.049 1.00 69.25 82 GLU A O 1
ATOM 679 N N . PHE A 1 83 ? 17.145 -6.473 -18.578 1.00 62.88 83 PHE A N 1
ATOM 680 C CA . PHE A 1 83 ? 18.065 -7.570 -18.904 1.00 62.88 83 PHE A CA 1
ATOM 681 C C . PHE A 1 83 ? 17.771 -8.211 -20.265 1.00 62.88 83 PHE A C 1
ATOM 683 O O . PHE A 1 83 ? 18.702 -8.600 -20.968 1.00 62.88 83 PHE A O 1
ATOM 690 N N . SER A 1 84 ? 16.501 -8.265 -20.682 1.00 61.50 84 SER A N 1
ATOM 691 C CA . SER A 1 84 ? 16.109 -8.833 -21.981 1.00 61.50 84 SER A CA 1
ATOM 692 C C . SER A 1 84 ? 16.673 -8.043 -23.166 1.00 61.50 84 SER A C 1
ATOM 694 O O . SER A 1 84 ? 16.956 -8.623 -24.209 1.00 61.50 84 SER A O 1
ATOM 696 N N . ASN A 1 85 ? 16.899 -6.737 -23.001 1.00 59.28 85 ASN A N 1
ATOM 697 C CA . ASN A 1 85 ? 17.458 -5.889 -24.058 1.00 59.28 85 ASN A CA 1
ATOM 698 C C . ASN A 1 85 ? 18.975 -6.066 -24.257 1.00 59.28 85 ASN A C 1
ATOM 700 O O . ASN A 1 85 ? 19.501 -5.649 -25.286 1.00 59.28 85 ASN A O 1
ATOM 704 N N . LEU A 1 86 ? 19.695 -6.642 -23.288 1.00 60.69 86 LEU A N 1
ATOM 705 C CA . LEU A 1 86 ? 21.145 -6.858 -23.393 1.00 60.69 86 LEU A CA 1
ATOM 706 C C . LEU A 1 86 ? 21.485 -8.181 -24.089 1.00 60.69 86 LEU A C 1
ATOM 708 O O . LEU A 1 86 ? 22.486 -8.260 -24.798 1.00 60.69 86 LEU A O 1
ATOM 712 N N . GLU A 1 87 ? 20.632 -9.195 -23.951 1.00 58.03 87 GLU A N 1
ATOM 713 C CA . GLU A 1 87 ? 20.838 -10.511 -24.567 1.00 58.03 87 GLU A CA 1
ATOM 714 C C . GLU A 1 87 ? 20.729 -10.465 -26.107 1.00 58.03 87 GLU A C 1
ATOM 716 O O . GLU A 1 87 ? 21.370 -11.251 -26.804 1.00 58.03 87 GLU A O 1
ATOM 721 N N . GLU A 1 88 ? 20.018 -9.474 -26.664 1.00 55.34 88 GLU A N 1
ATOM 722 C CA . GLU A 1 88 ? 19.989 -9.204 -28.113 1.00 55.34 88 GLU A CA 1
ATOM 723 C C . GLU A 1 88 ? 21.363 -8.753 -28.656 1.00 55.34 88 GLU A C 1
ATOM 725 O O . GLU A 1 88 ? 21.678 -8.982 -29.825 1.00 55.34 88 GLU A O 1
ATOM 730 N N . VAL A 1 89 ? 22.221 -8.171 -27.808 1.00 53.88 89 VAL A N 1
ATOM 731 C CA . VAL A 1 89 ? 23.555 -7.668 -28.189 1.00 53.88 89 VAL A CA 1
ATOM 732 C C . VAL A 1 89 ? 24.647 -8.738 -28.026 1.00 53.88 89 VAL A C 1
ATOM 734 O O . VAL A 1 89 ? 25.638 -8.716 -28.756 1.00 53.88 89 VAL A O 1
ATOM 737 N N . GLU A 1 90 ? 24.461 -9.716 -27.133 1.00 52.72 90 GLU A N 1
ATOM 738 C CA . GLU A 1 90 ? 25.429 -10.799 -26.877 1.00 52.72 90 GLU A CA 1
ATOM 739 C C . GLU A 1 90 ? 25.150 -12.106 -27.638 1.00 52.72 90 GLU A C 1
ATOM 741 O O . GLU A 1 90 ? 25.939 -13.048 -27.557 1.00 52.72 90 GLU A O 1
ATOM 746 N N . ALA A 1 91 ? 24.123 -12.154 -28.494 1.00 54.50 91 ALA A N 1
ATOM 747 C CA . ALA A 1 91 ? 23.888 -13.265 -29.427 1.00 54.50 91 ALA A CA 1
ATOM 748 C C . ALA A 1 91 ? 24.961 -13.399 -30.541 1.00 54.50 91 ALA A C 1
ATOM 750 O O . ALA A 1 91 ? 24.758 -14.089 -31.547 1.00 54.50 91 ALA A O 1
ATOM 751 N N . ALA A 1 92 ? 26.138 -12.790 -30.366 1.00 54.66 92 ALA A N 1
ATOM 752 C CA . ALA A 1 92 ? 27.367 -13.223 -31.012 1.00 54.66 92 ALA A CA 1
ATOM 753 C C . ALA A 1 92 ? 27.752 -14.598 -30.443 1.00 54.66 92 ALA A C 1
ATOM 755 O O . ALA A 1 92 ? 28.559 -14.707 -29.527 1.00 54.66 92 ALA A O 1
ATOM 756 N N . LYS A 1 93 ? 27.106 -15.634 -30.990 1.00 58.50 93 LYS A N 1
ATOM 757 C CA . LYS A 1 93 ? 27.319 -17.071 -30.772 1.00 58.50 93 LYS A CA 1
ATOM 758 C C . LYS A 1 93 ? 28.741 -17.399 -30.301 1.00 58.50 93 LYS A C 1
ATOM 760 O O . LYS A 1 93 ? 29.639 -17.612 -31.115 1.00 58.50 93 LYS A O 1
ATOM 765 N N . VAL A 1 94 ? 28.926 -17.482 -28.988 1.00 63.34 94 VAL A N 1
ATOM 766 C CA . VAL A 1 94 ? 30.016 -18.259 -28.406 1.00 63.34 94 VAL A CA 1
ATOM 767 C C . VAL A 1 94 ? 29.561 -19.706 -28.501 1.00 63.34 94 VAL A C 1
ATOM 769 O O . VAL A 1 94 ? 28.502 -20.044 -27.977 1.00 63.34 94 VAL A O 1
ATOM 772 N N . ASP A 1 95 ? 30.314 -20.521 -29.235 1.00 62.38 95 ASP A N 1
ATOM 773 C CA . ASP A 1 95 ? 30.105 -21.964 -29.332 1.00 62.38 95 ASP A CA 1
ATOM 774 C C . ASP A 1 95 ? 30.160 -22.559 -27.919 1.00 62.38 95 ASP A C 1
ATOM 776 O O . ASP A 1 95 ? 31.222 -22.618 -27.296 1.00 62.38 95 ASP A O 1
ATOM 780 N N . ARG A 1 96 ? 28.985 -22.854 -27.360 1.00 67.00 96 ARG A N 1
ATOM 781 C CA . ARG A 1 96 ? 28.815 -23.324 -25.988 1.00 67.00 96 ARG A CA 1
ATOM 782 C C . ARG A 1 96 ? 28.247 -24.735 -26.077 1.00 67.00 96 ARG A C 1
ATOM 784 O O . ARG A 1 96 ? 27.054 -24.916 -26.312 1.00 67.00 96 ARG A O 1
ATOM 791 N N . ASP A 1 97 ? 29.129 -25.724 -25.981 1.00 68.44 97 ASP A N 1
ATOM 792 C CA . ASP A 1 97 ? 28.759 -27.139 -25.989 1.00 68.44 97 ASP A CA 1
ATOM 793 C C . ASP A 1 97 ? 28.215 -27.535 -24.606 1.00 68.44 97 ASP A C 1
ATOM 795 O O . ASP A 1 97 ? 28.917 -28.096 -23.769 1.00 68.44 97 ASP A O 1
ATOM 799 N N . ASP A 1 98 ? 26.955 -27.172 -24.348 1.00 67.00 98 ASP A N 1
ATOM 800 C CA . ASP A 1 98 ? 26.226 -27.489 -23.112 1.00 67.00 98 ASP A CA 1
ATOM 801 C C . ASP A 1 98 ? 25.400 -28.785 -23.273 1.00 67.00 98 ASP A C 1
ATOM 803 O O . ASP A 1 98 ? 24.323 -28.942 -22.687 1.00 67.00 98 ASP A O 1
ATOM 807 N N . THR A 1 99 ? 25.881 -29.730 -24.091 1.00 71.62 99 THR A N 1
ATOM 808 C CA . THR A 1 99 ? 25.216 -31.016 -24.354 1.00 71.62 99 THR A CA 1
ATOM 809 C C . THR A 1 99 ? 25.425 -31.982 -23.185 1.00 71.62 99 THR A C 1
ATOM 811 O O . THR A 1 99 ? 26.020 -33.044 -23.329 1.00 71.62 99 THR A O 1
ATOM 814 N N . PHE A 1 100 ? 24.946 -31.620 -21.994 1.00 70.62 100 PHE A N 1
ATOM 815 C CA . PHE A 1 100 ? 24.831 -32.565 -20.888 1.00 70.62 100 PHE A CA 1
ATOM 816 C C . PHE A 1 100 ? 23.496 -33.297 -21.011 1.00 70.62 100 PHE A C 1
ATOM 818 O O . PHE A 1 100 ? 22.427 -32.719 -20.788 1.00 70.62 100 PHE A O 1
ATOM 825 N N . THR A 1 101 ? 23.546 -34.572 -21.392 1.00 77.56 101 THR A N 1
ATOM 826 C CA . THR A 1 101 ? 22.348 -35.388 -21.594 1.00 77.56 101 THR A CA 1
ATOM 827 C C . THR A 1 101 ? 22.297 -36.502 -20.559 1.00 77.56 101 THR A C 1
ATOM 829 O O . THR A 1 101 ? 23.297 -37.134 -20.247 1.00 77.56 101 THR A O 1
ATOM 832 N N . TRP A 1 102 ? 21.112 -36.791 -20.016 1.00 65.25 102 TRP A N 1
ATOM 833 C CA . TRP A 1 102 ? 20.941 -37.883 -19.042 1.00 65.25 102 TRP A CA 1
ATOM 834 C C . TRP A 1 102 ? 21.377 -39.260 -19.598 1.00 65.25 102 TRP A C 1
ATOM 836 O O . TRP A 1 102 ? 21.626 -40.188 -18.835 1.00 65.25 102 TRP A O 1
ATOM 846 N N . SER A 1 103 ? 21.520 -39.393 -20.921 1.00 67.31 103 SER A N 1
ATOM 847 C CA . SER A 1 103 ? 22.098 -40.562 -21.597 1.00 67.31 103 SER A CA 1
ATOM 848 C C . SER A 1 103 ? 23.569 -40.829 -21.268 1.00 67.31 103 SER A C 1
ATOM 850 O O . SER A 1 103 ? 24.017 -41.958 -21.447 1.00 67.31 103 SER A O 1
ATOM 852 N N . ASP A 1 104 ? 24.308 -39.852 -20.740 1.00 66.94 104 ASP A N 1
ATOM 853 C CA . ASP A 1 104 ? 25.719 -40.031 -20.370 1.00 66.94 104 ASP A CA 1
ATOM 854 C C . ASP A 1 104 ? 25.894 -40.886 -19.093 1.00 66.94 104 ASP A C 1
ATOM 856 O O . ASP A 1 104 ? 26.989 -41.373 -18.813 1.00 66.94 104 ASP A O 1
ATOM 860 N N . TYR A 1 105 ? 24.809 -41.126 -18.340 1.00 64.00 105 TYR A N 1
ATOM 861 C CA . TYR A 1 105 ? 24.788 -41.973 -17.137 1.00 64.00 105 TYR A CA 1
ATOM 862 C C . TYR A 1 105 ? 24.154 -43.356 -17.336 1.00 64.00 105 TYR A C 1
ATOM 864 O O . TYR A 1 105 ? 24.346 -44.223 -16.488 1.00 64.00 105 TYR A O 1
ATOM 872 N N . SER A 1 106 ? 23.442 -43.610 -18.438 1.00 65.12 106 SER A N 1
ATOM 873 C CA . SER A 1 106 ? 22.725 -44.880 -18.672 1.00 65.12 106 SER A CA 1
ATOM 874 C C . SER A 1 106 ? 23.618 -46.032 -19.164 1.00 65.12 106 SER A C 1
ATOM 876 O O . SER A 1 106 ? 23.151 -46.916 -19.879 1.00 65.12 106 SER A O 1
ATOM 878 N N . GLY A 1 107 ? 24.917 -45.975 -18.871 1.00 62.66 107 GLY A N 1
ATOM 879 C CA . GLY A 1 107 ? 25.910 -46.984 -19.250 1.00 62.66 107 GLY A CA 1
ATOM 880 C C . GLY A 1 107 ? 26.844 -47.375 -18.104 1.00 62.66 107 GLY A C 1
ATOM 881 O O . GLY A 1 107 ? 27.937 -47.875 -18.368 1.00 62.66 107 GLY A O 1
ATOM 882 N N . LEU A 1 108 ? 26.456 -47.100 -16.853 1.00 63.97 108 LEU A N 1
ATOM 883 C CA . LEU A 1 108 ? 27.226 -47.449 -15.648 1.00 63.97 108 LEU A CA 1
ATOM 884 C C . LEU A 1 108 ? 26.563 -48.537 -14.786 1.00 63.97 108 LEU A C 1
ATOM 886 O O . LEU A 1 108 ? 26.998 -48.770 -13.656 1.00 63.97 108 LEU A O 1
ATOM 890 N N . ASP A 1 109 ? 25.572 -49.228 -15.334 1.00 58.75 109 ASP A N 1
ATOM 891 C CA . ASP A 1 109 ? 24.903 -50.401 -14.774 1.00 58.75 109 ASP A CA 1
ATOM 892 C C . ASP A 1 109 ? 25.047 -51.645 -15.668 1.00 58.75 109 ASP A C 1
ATOM 894 O O . ASP A 1 109 ? 24.757 -51.572 -16.884 1.00 58.75 109 ASP A O 1
#